Protein AF-A0A974E2J4-F1 (afdb_monomer_lite)

Radius of gyration: 15.09 Å; chains: 1; bounding box: 42×19×36 Å

Foldseek 3Di:
DDPDPDQADAAEDPDEEEEEAEDAEHAEYHYEYPEEYEYEYEYEAYAEYEYEYQYEYEYEYEYEAYAEYEYEEEEEYEYEYEYEAYAEYEYEYEEEYEYEYEYAHYAEYEYEYAYEYAYEYHYNHYNAYEYEYQHYPYYHDDDPHYDYDHPDD

Structure (mmCIF, N/CA/C/O backbone):
data_AF-A0A974E2J4-F1
#
_entry.id   AF-A0A974E2J4-F1
#
loop_
_atom_site.group_PDB
_atom_site.id
_atom_site.type_symbol
_atom_site.label_atom_id
_atom_site.label_alt_id
_atom_site.label_comp_id
_atom_site.label_asym_id
_atom_site.label_entity_id
_atom_site.label_seq_id
_atom_site.pdbx_PDB_ins_code
_atom_site.Cartn_x
_atom_site.Cartn_y
_atom_site.Cartn_z
_atom_site.occupancy
_atom_site.B_iso_or_equiv
_atom_site.auth_seq_id
_atom_site.auth_comp_id
_atom_site.auth_asym_id
_atom_site.auth_atom_id
_atom_site.pdbx_PDB_model_num
ATOM 1 N N . MET A 1 1 ? -19.036 11.448 13.015 1.00 34.56 1 MET A N 1
ATOM 2 C CA . MET A 1 1 ? -17.728 10.767 13.122 1.00 34.56 1 MET A CA 1
ATOM 3 C C . MET A 1 1 ? -17.975 9.398 13.726 1.00 34.56 1 MET A C 1
ATOM 5 O O . MET A 1 1 ? -18.523 9.337 14.815 1.00 34.56 1 MET A O 1
ATOM 9 N N . LEU A 1 2 ? -17.694 8.314 13.004 1.00 28.69 2 LEU A N 1
ATOM 10 C CA . LEU A 1 2 ? -17.962 6.959 13.490 1.00 28.69 2 LEU A CA 1
ATOM 11 C C . LEU A 1 2 ? -16.699 6.446 14.196 1.00 28.69 2 LEU A C 1
ATOM 13 O O . LEU A 1 2 ? -15.768 5.986 13.539 1.00 28.69 2 LEU A O 1
ATOM 17 N N . GLN A 1 3 ? -16.638 6.563 15.525 1.00 33.03 3 GLN A N 1
ATOM 18 C CA . GLN A 1 3 ? -15.589 5.919 16.320 1.00 33.03 3 GLN A CA 1
ATOM 19 C C . GLN A 1 3 ? -15.964 4.444 16.486 1.00 33.03 3 GLN A C 1
ATOM 21 O O . GLN A 1 3 ? -16.572 4.016 17.463 1.00 33.03 3 GLN A O 1
ATOM 26 N N . GLN A 1 4 ? -15.689 3.673 15.440 1.00 33.47 4 GLN A N 1
ATOM 27 C CA . GLN A 1 4 ? -15.964 2.248 15.397 1.00 33.47 4 GLN A CA 1
ATOM 28 C C . GLN A 1 4 ? -14.790 1.486 16.021 1.00 33.47 4 GLN A C 1
ATOM 30 O O . GLN A 1 4 ? -13.795 1.208 15.358 1.00 33.47 4 GLN A O 1
ATOM 35 N N . ARG A 1 5 ? -14.927 1.087 17.295 1.00 38.31 5 ARG A N 1
ATOM 36 C CA . ARG A 1 5 ? -14.193 -0.071 17.834 1.00 38.31 5 ARG A CA 1
ATOM 37 C C . ARG A 1 5 ? -14.634 -1.290 17.035 1.00 38.31 5 ARG A C 1
ATOM 39 O O . ARG A 1 5 ? -15.707 -1.823 17.293 1.00 38.31 5 ARG 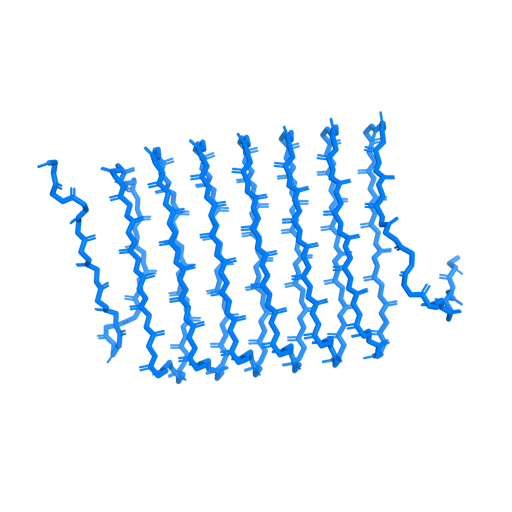A O 1
ATOM 46 N N . HIS A 1 6 ? -13.909 -1.650 15.985 1.00 39.69 6 HIS A N 1
ATOM 47 C CA . HIS A 1 6 ? -14.271 -2.764 15.118 1.00 39.69 6 HIS A CA 1
ATOM 48 C C . HIS A 1 6 ? -13.079 -3.692 14.978 1.00 39.69 6 HIS A C 1
ATOM 50 O O . HIS A 1 6 ? -12.007 -3.286 14.537 1.00 39.69 6 HIS A O 1
ATOM 56 N N . SER A 1 7 ? -13.300 -4.966 15.302 1.00 41.06 7 SER A N 1
ATOM 57 C CA . SER A 1 7 ? -12.564 -6.066 14.689 1.00 41.06 7 SER A CA 1
ATOM 58 C C . SER A 1 7 ? -12.417 -5.742 13.195 1.00 41.06 7 SER A C 1
ATOM 60 O O . SER A 1 7 ? -13.441 -5.511 12.541 1.00 41.06 7 SER A O 1
ATOM 62 N N . PRO A 1 8 ? -11.195 -5.607 12.658 1.00 52.62 8 PRO A N 1
ATOM 63 C CA . PRO A 1 8 ? -11.012 -4.918 11.390 1.00 52.62 8 PRO A CA 1
ATOM 64 C C . PRO A 1 8 ? -11.643 -5.721 10.254 1.00 52.62 8 PRO A C 1
ATOM 66 O O . PRO A 1 8 ? -11.174 -6.798 9.882 1.00 52.62 8 PRO A O 1
ATOM 69 N N . LYS A 1 9 ? -12.739 -5.186 9.713 1.00 57.16 9 LYS A N 1
ATOM 70 C CA . LYS A 1 9 ? -13.344 -5.662 8.470 1.00 57.16 9 LYS A CA 1
ATOM 71 C C . LYS A 1 9 ? -12.499 -5.152 7.296 1.00 57.16 9 LYS A C 1
ATOM 73 O O . LYS A 1 9 ? -12.011 -4.022 7.356 1.00 57.16 9 LYS A O 1
ATOM 78 N N . PRO A 1 10 ? -12.306 -5.953 6.235 1.00 64.00 10 PRO A N 1
ATOM 79 C CA . PRO A 1 10 ? -11.615 -5.491 5.038 1.00 64.00 10 PRO A CA 1
ATOM 80 C C . PRO A 1 10 ? -12.358 -4.292 4.438 1.00 64.00 10 PRO A C 1
ATOM 82 O O . PRO A 1 10 ? -13.566 -4.353 4.203 1.00 64.00 10 PRO A O 1
ATOM 85 N N . VAL A 1 11 ? -11.636 -3.202 4.184 1.00 69.31 11 VAL A N 1
ATOM 86 C CA . VAL A 1 11 ? -12.184 -2.020 3.516 1.00 69.31 11 VAL A CA 1
ATOM 87 C C . VAL A 1 11 ? -12.089 -2.249 2.015 1.00 69.31 11 VAL A C 1
ATOM 89 O O . VAL A 1 11 ? -10.993 -2.255 1.454 1.00 69.31 11 VAL A O 1
ATOM 92 N N . THR A 1 12 ? -13.241 -2.435 1.374 1.00 69.50 12 THR A N 1
ATOM 93 C CA . THR A 1 12 ? -13.354 -2.551 -0.086 1.00 69.50 12 THR A CA 1
ATOM 94 C C . THR A 1 12 ? -14.261 -1.440 -0.602 1.00 69.50 12 THR A C 1
ATOM 96 O O . THR A 1 12 ? -15.349 -1.250 -0.064 1.00 69.50 12 THR A O 1
ATOM 99 N N . SER A 1 13 ? -13.819 -0.697 -1.621 1.00 63.47 13 SER A N 1
ATOM 100 C CA . SER A 1 13 ? -14.642 0.324 -2.288 1.00 63.47 13 SER A CA 1
ATOM 101 C C . SER A 1 13 ? -14.827 -0.004 -3.765 1.00 63.47 13 SER A C 1
ATOM 103 O O . SER A 1 13 ? -13.845 -0.230 -4.476 1.00 63.47 13 SER A O 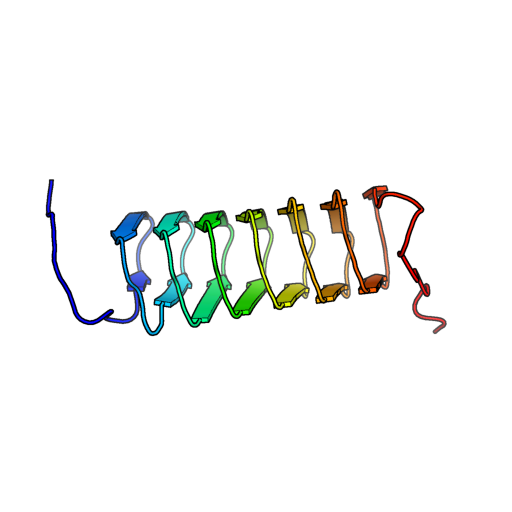1
ATOM 105 N N . GLU A 1 14 ? -16.082 0.036 -4.218 1.00 63.25 14 GLU A N 1
ATOM 106 C CA . GLU A 1 14 ? -16.505 -0.208 -5.609 1.00 63.25 14 GLU A CA 1
ATOM 107 C C . GLU A 1 14 ? -16.960 1.088 -6.322 1.00 63.25 14 GLU A C 1
ATOM 109 O O . GLU A 1 14 ? -17.311 1.073 -7.500 1.00 63.25 14 GLU A O 1
ATOM 114 N N . THR A 1 15 ? -16.908 2.236 -5.638 1.00 55.56 15 THR A N 1
ATOM 115 C CA . THR A 1 15 ? -17.190 3.578 -6.182 1.00 55.56 15 THR A CA 1
ATOM 116 C C . THR A 1 15 ? -16.070 4.562 -5.812 1.00 55.56 15 THR A C 1
ATOM 118 O O . THR A 1 15 ? -15.256 4.252 -4.930 1.00 55.56 15 THR A O 1
ATOM 121 N N . PRO A 1 16 ? -15.965 5.731 -6.480 1.00 64.19 16 PRO A N 1
ATOM 122 C CA . PRO A 1 16 ? -15.006 6.757 -6.093 1.00 64.19 16 PRO A CA 1
ATOM 123 C C . PRO A 1 16 ? -15.314 7.279 -4.691 1.00 64.19 16 PRO A C 1
ATOM 125 O O . PRO A 1 16 ? -16.386 7.831 -4.452 1.00 64.19 16 PRO A O 1
ATOM 128 N N . THR A 1 17 ? -14.387 7.099 -3.754 1.00 72.69 17 THR A N 1
ATOM 129 C CA . THR A 1 17 ? -14.625 7.419 -2.341 1.00 72.69 17 THR A CA 1
ATOM 130 C C . THR A 1 17 ? -13.407 8.032 -1.664 1.00 72.69 17 THR A C 1
ATOM 132 O O . THR A 1 17 ? -12.259 7.922 -2.117 1.00 72.69 17 THR A O 1
ATOM 135 N N . ARG A 1 18 ? -13.684 8.713 -0.547 1.00 77.62 18 ARG A N 1
ATOM 136 C CA . ARG A 1 18 ? -12.686 9.136 0.431 1.00 77.62 18 ARG A CA 1
ATOM 137 C C . ARG A 1 18 ? -12.890 8.328 1.705 1.00 77.62 18 ARG A C 1
ATOM 139 O O . ARG A 1 18 ? -13.955 8.421 2.311 1.00 77.62 18 ARG A O 1
ATOM 146 N N . THR A 1 19 ? -11.859 7.607 2.126 1.00 74.38 19 THR A N 1
ATOM 147 C CA . THR A 1 19 ? -11.929 6.703 3.279 1.00 74.38 19 THR A CA 1
ATOM 148 C C . THR A 1 19 ? -10.878 7.067 4.318 1.00 74.38 19 THR A C 1
ATOM 150 O O . THR A 1 19 ? -9.726 7.342 3.983 1.00 74.38 19 THR A O 1
ATOM 153 N N . HIS A 1 20 ? -11.278 7.054 5.588 1.00 78.50 20 HIS A N 1
ATOM 154 C CA . HIS A 1 20 ? -10.390 7.237 6.735 1.00 78.50 20 HIS A CA 1
ATOM 155 C C . HIS A 1 20 ? -10.559 6.060 7.686 1.00 78.50 20 HIS A C 1
ATOM 157 O O . HIS A 1 20 ? -11.680 5.748 8.085 1.00 78.50 20 HIS A O 1
ATOM 163 N N . VAL A 1 21 ? -9.451 5.416 8.035 1.00 73.62 21 VAL A N 1
ATOM 164 C CA . VAL A 1 21 ? -9.391 4.323 9.008 1.00 73.62 21 VAL A CA 1
ATOM 165 C C . VAL A 1 21 ? -8.448 4.761 10.120 1.00 73.62 21 VAL A C 1
ATOM 167 O O . VAL A 1 21 ? -7.297 5.081 9.840 1.00 73.62 21 VAL A O 1
ATOM 170 N N . SER A 1 22 ? -8.931 4.790 11.362 1.00 77.88 22 SER A N 1
ATOM 171 C CA . SER A 1 22 ? -8.128 5.129 12.540 1.00 77.88 22 SER A CA 1
ATOM 172 C C . SER A 1 22 ? -8.407 4.145 13.669 1.00 77.88 22 SER A C 1
ATOM 174 O O . SER A 1 22 ? -9.573 3.838 13.931 1.00 77.88 22 SER A O 1
ATOM 176 N N . SER A 1 23 ? -7.360 3.623 14.308 1.00 70.81 23 SER A N 1
ATOM 177 C CA . SER A 1 23 ? -7.487 2.721 15.457 1.00 70.81 23 SER A CA 1
ATOM 178 C C . SER A 1 23 ? -6.171 2.586 16.229 1.00 70.81 23 SER A C 1
ATOM 180 O O . SER A 1 23 ? -5.116 2.430 15.620 1.00 70.81 23 SER A O 1
ATOM 182 N N . GLU A 1 24 ? -6.248 2.573 17.560 1.00 70.31 24 GLU A N 1
ATOM 183 C CA . GLU A 1 24 ? -5.104 2.353 18.464 1.00 70.31 24 GLU A CA 1
ATOM 184 C C . GLU A 1 24 ? -4.456 0.977 18.224 1.00 70.31 24 GLU A C 1
ATOM 186 O O . GLU A 1 24 ? -3.265 0.867 17.948 1.00 70.31 24 GLU A O 1
ATOM 191 N N . THR A 1 25 ? -5.253 -0.097 18.215 1.00 66.25 25 THR A N 1
ATOM 192 C CA . THR A 1 25 ? -4.761 -1.474 18.053 1.00 66.25 25 THR A CA 1
ATOM 193 C C . THR A 1 25 ? -5.439 -2.172 16.874 1.00 66.25 25 THR A C 1
ATOM 195 O O . THR A 1 25 ? -6.646 -2.413 16.865 1.00 66.25 25 THR A O 1
ATOM 198 N N . LEU A 1 26 ? -4.649 -2.566 15.868 1.00 66.38 26 LEU A N 1
ATOM 199 C CA . LEU A 1 26 ? -5.134 -3.338 14.719 1.00 66.38 26 LEU A CA 1
ATOM 200 C C . LEU A 1 26 ? -4.365 -4.651 14.590 1.00 66.38 26 LEU A C 1
ATOM 202 O O . LEU A 1 26 ? -3.182 -4.695 14.263 1.00 66.38 26 LEU A O 1
ATOM 206 N N . THR A 1 27 ? -5.047 -5.782 14.758 1.00 70.19 27 THR A N 1
ATOM 207 C CA . THR A 1 27 ? -4.422 -7.086 14.487 1.00 70.19 27 THR A CA 1
ATOM 208 C C . THR A 1 27 ? -4.164 -7.304 12.997 1.00 70.19 27 THR A C 1
ATOM 210 O O . THR A 1 27 ? -3.183 -7.963 12.634 1.00 70.19 27 THR A O 1
ATOM 213 N N . ARG A 1 28 ? -5.027 -6.778 12.118 1.00 74.06 28 ARG A N 1
ATOM 214 C CA . ARG A 1 28 ? -4.870 -6.891 10.663 1.00 74.06 28 ARG A CA 1
ATOM 215 C C . ARG A 1 28 ? -5.731 -5.877 9.916 1.00 74.06 28 ARG A C 1
ATOM 217 O O . ARG A 1 28 ? -6.944 -5.936 10.026 1.00 74.06 28 ARG A O 1
ATOM 224 N N . THR A 1 29 ? -5.134 -5.056 9.066 1.00 77.25 29 THR A N 1
ATOM 225 C CA . THR A 1 29 ? -5.868 -4.134 8.188 1.00 77.25 29 THR A CA 1
ATOM 226 C C . THR A 1 29 ? -5.693 -4.557 6.742 1.00 77.25 29 THR A C 1
ATOM 228 O O . THR A 1 29 ? -4.567 -4.774 6.293 1.00 77.25 29 THR A O 1
ATOM 231 N N . HIS A 1 30 ? -6.805 -4.667 6.018 1.00 79.69 30 HIS A N 1
ATOM 232 C CA . HIS A 1 30 ? -6.821 -4.882 4.574 1.00 79.69 30 HIS A CA 1
ATOM 233 C C . HIS A 1 30 ? -7.589 -3.765 3.903 1.00 79.69 30 HIS A C 1
ATOM 235 O O . HIS A 1 30 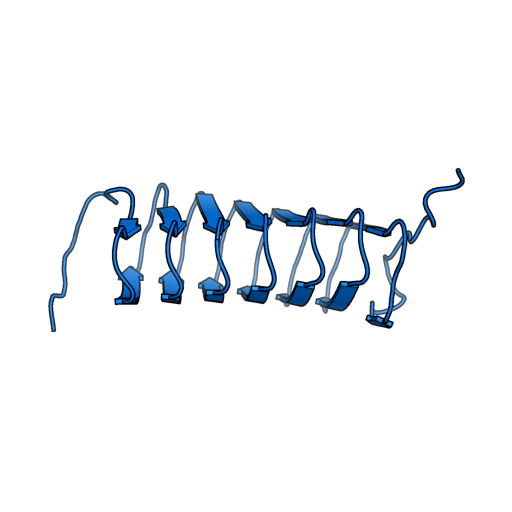? -8.761 -3.548 4.213 1.00 79.69 30 HIS A O 1
ATOM 241 N N . VAL A 1 31 ? -6.927 -3.086 2.977 1.00 76.88 31 VAL A N 1
ATOM 242 C CA . VAL A 1 31 ? -7.534 -2.062 2.134 1.00 76.88 31 VAL A CA 1
ATOM 243 C C . VAL A 1 31 ? -7.394 -2.503 0.688 1.00 76.88 31 VAL A C 1
ATOM 245 O O . VAL A 1 31 ? -6.278 -2.662 0.192 1.00 76.88 31 VAL A O 1
ATOM 248 N N . THR A 1 32 ? -8.520 -2.683 0.005 1.00 80.56 32 THR A N 1
ATOM 249 C CA . THR A 1 32 ? -8.560 -2.997 -1.424 1.00 80.56 32 THR A CA 1
ATOM 250 C C . THR A 1 32 ? -9.382 -1.945 -2.154 1.00 80.56 32 THR A C 1
ATOM 252 O O . THR A 1 32 ? -10.572 -1.773 -1.892 1.00 80.56 32 THR A O 1
ATOM 255 N N . LEU A 1 33 ? -8.751 -1.232 -3.086 1.00 77.06 33 LEU A N 1
ATOM 256 C CA . LEU A 1 33 ? -9.395 -0.157 -3.844 1.00 77.06 33 LEU A CA 1
ATOM 257 C C . LEU A 1 33 ? -9.466 -0.537 -5.323 1.00 77.06 33 LEU A C 1
ATOM 259 O O . LEU A 1 33 ? -8.435 -0.658 -5.991 1.00 77.06 33 LEU A O 1
ATOM 263 N N . LYS A 1 34 ? -10.691 -0.721 -5.833 1.00 76.81 34 LYS A N 1
ATOM 264 C CA . LYS A 1 34 ? -10.961 -1.087 -7.236 1.00 76.81 34 LYS A CA 1
ATOM 265 C C . LYS A 1 34 ? -11.439 0.081 -8.104 1.00 76.81 34 LYS A C 1
ATOM 267 O O . LYS A 1 34 ? -11.682 -0.103 -9.294 1.00 76.81 34 LYS A O 1
ATOM 272 N N . LYS A 1 35 ? -11.576 1.277 -7.526 1.00 76.25 35 LYS A N 1
ATOM 273 C CA . LYS A 1 35 ? -11.915 2.529 -8.219 1.00 76.25 35 LYS A CA 1
ATOM 274 C C . LYS A 1 35 ? -11.077 3.696 -7.684 1.00 76.25 35 LYS A C 1
ATOM 276 O O . LYS A 1 35 ? -10.562 3.602 -6.562 1.00 76.25 35 LYS A O 1
ATOM 281 N N . PRO A 1 36 ? -10.965 4.800 -8.454 1.00 74.81 36 PRO A N 1
ATOM 282 C CA . PRO A 1 36 ? -10.173 5.947 -8.043 1.00 74.81 36 PRO A CA 1
ATOM 283 C C . PRO A 1 36 ? -10.583 6.466 -6.670 1.00 74.81 36 PRO A C 1
ATOM 285 O O . PRO A 1 36 ? -11.758 6.734 -6.431 1.00 74.81 36 PRO A O 1
ATOM 288 N N . SER A 1 37 ? -9.627 6.594 -5.756 1.00 79.25 37 SER A N 1
ATOM 289 C CA . SER A 1 37 ? -9.945 6.862 -4.351 1.00 79.25 37 SER A CA 1
ATOM 290 C C . SER A 1 37 ? -8.829 7.593 -3.609 1.00 79.25 37 SER A C 1
ATOM 292 O O . SER A 1 37 ? -7.680 7.696 -4.063 1.00 79.25 37 SER A O 1
ATOM 294 N N . ARG A 1 38 ? -9.198 8.149 -2.451 1.00 82.25 38 ARG A N 1
ATOM 295 C CA . ARG A 1 38 ? -8.263 8.732 -1.483 1.00 82.25 38 ARG A CA 1
ATOM 296 C C . ARG A 1 38 ? -8.448 8.053 -0.136 1.00 82.25 38 ARG A C 1
ATOM 298 O O . ARG A 1 38 ? -9.527 8.152 0.445 1.00 82.25 38 ARG A O 1
ATOM 305 N N . THR A 1 39 ? -7.390 7.435 0.374 1.00 79.56 39 THR A N 1
ATOM 306 C CA . THR A 1 39 ? -7.453 6.679 1.629 1.00 79.56 39 THR A CA 1
ATOM 307 C C . THR A 1 39 ? -6.379 7.129 2.601 1.00 79.56 39 THR A C 1
ATOM 309 O O . THR A 1 39 ? -5.213 7.258 2.228 1.00 79.56 39 THR A O 1
ATOM 312 N N . HIS A 1 40 ? -6.777 7.321 3.855 1.00 82.00 40 HIS A N 1
ATOM 313 C CA . HIS A 1 40 ? -5.866 7.511 4.976 1.00 82.00 40 HIS A CA 1
ATOM 314 C C . HIS A 1 40 ? -6.070 6.382 5.984 1.00 82.00 40 HIS A C 1
ATOM 316 O O . HIS A 1 40 ? -7.203 6.092 6.376 1.00 82.00 40 HIS A O 1
ATOM 322 N N . VAL A 1 41 ? -4.975 5.743 6.379 1.00 78.75 41 VAL A N 1
ATOM 323 C CA . VAL A 1 41 ? -4.945 4.710 7.413 1.00 78.75 41 VAL A CA 1
ATOM 324 C C . VAL A 1 41 ? -3.974 5.164 8.491 1.00 78.75 41 VAL A C 1
ATOM 326 O O . VAL A 1 41 ? -2.795 5.345 8.201 1.00 78.75 41 VAL A O 1
ATOM 329 N N . THR A 1 42 ? -4.464 5.314 9.716 1.00 81.62 42 THR A N 1
ATOM 330 C CA . THR A 1 42 ? -3.663 5.662 10.891 1.00 81.62 42 THR A CA 1
ATOM 331 C C . THR A 1 42 ? -3.829 4.575 11.945 1.00 81.62 42 THR A C 1
ATOM 333 O O . THR A 1 42 ? -4.956 4.176 12.246 1.00 81.62 42 THR A O 1
ATOM 336 N N . SER A 1 43 ? -2.728 4.063 12.495 1.00 77.88 43 SER A N 1
ATOM 337 C CA . SER A 1 43 ? -2.799 3.107 13.603 1.00 77.88 43 SER A CA 1
ATOM 338 C C . SER A 1 43 ? -1.553 3.107 14.475 1.00 77.88 43 SER A C 1
ATOM 340 O O . SER A 1 43 ? -0.452 3.139 13.947 1.00 77.88 43 SER A O 1
ATOM 342 N N . GLU A 1 44 ? -1.718 3.015 15.790 1.00 74.94 44 GLU A N 1
ATOM 343 C CA . GLU A 1 44 ? -0.604 3.033 16.748 1.00 74.94 44 GLU A CA 1
ATOM 344 C C . GLU A 1 44 ? 0.194 1.720 16.682 1.00 74.94 44 GLU A C 1
ATOM 346 O O . GLU A 1 44 ? 1.384 1.706 16.376 1.00 74.94 44 GLU A O 1
ATOM 351 N N . THR A 1 45 ? -0.481 0.576 16.843 1.00 76.56 45 THR A N 1
ATOM 352 C CA . THR A 1 45 ? 0.172 -0.743 16.990 1.00 76.56 45 THR A CA 1
ATOM 353 C C . THR A 1 45 ? -0.335 -1.813 16.004 1.00 76.56 45 THR A C 1
ATOM 355 O O . THR A 1 45 ? -0.786 -2.897 16.401 1.00 76.56 45 THR A O 1
ATOM 358 N N . PRO A 1 46 ? -0.297 -1.586 14.674 1.00 74.44 46 PRO A N 1
ATOM 359 C CA . PRO A 1 46 ? -0.822 -2.563 13.733 1.00 74.44 46 PRO A CA 1
ATOM 360 C C . PRO A 1 46 ? 0.108 -3.778 13.567 1.00 74.44 46 PRO A C 1
ATOM 362 O O . PRO A 1 46 ? 1.254 -3.686 13.127 1.00 74.44 46 PRO A O 1
ATOM 365 N N . ARG A 1 47 ? -0.394 -4.995 13.797 1.00 77.62 47 ARG A N 1
ATOM 366 C CA . ARG A 1 47 ? 0.411 -6.210 13.561 1.00 77.62 47 ARG A CA 1
ATOM 367 C C . ARG A 1 47 ? 0.636 -6.471 12.068 1.00 77.62 47 ARG A C 1
ATOM 369 O O . ARG A 1 47 ? 1.678 -7.017 11.698 1.00 77.62 47 ARG A O 1
ATOM 376 N N . ARG A 1 48 ? -0.337 -6.159 11.205 1.00 80.00 48 ARG A N 1
ATOM 377 C CA . ARG A 1 48 ? -0.227 -6.310 9.742 1.00 80.00 48 ARG A CA 1
ATOM 378 C C . ARG A 1 48 ? -1.100 -5.298 9.012 1.00 80.00 48 ARG A C 1
ATOM 380 O O . ARG A 1 48 ? -2.308 -5.287 9.232 1.00 80.00 48 ARG A O 1
ATOM 387 N N . THR A 1 49 ? -0.517 -4.587 8.057 1.00 80.88 49 THR A N 1
ATOM 388 C CA . THR A 1 49 ? -1.240 -3.718 7.123 1.00 80.88 49 THR A CA 1
ATOM 389 C C . THR A 1 49 ? -0.990 -4.193 5.698 1.00 80.88 49 THR A C 1
ATOM 391 O O . THR A 1 49 ? 0.159 -4.320 5.275 1.00 80.88 49 THR A O 1
ATOM 394 N N . HIS A 1 50 ? -2.064 -4.477 4.968 1.00 83.06 50 HIS A N 1
ATOM 395 C CA . HIS A 1 50 ? -2.036 -4.820 3.551 1.00 83.06 50 HIS A CA 1
ATOM 396 C C . HIS A 1 50 ? -2.869 -3.806 2.772 1.00 83.06 50 HIS A C 1
ATOM 398 O O . HIS A 1 50 ? -4.047 -3.592 3.071 1.00 83.06 50 HIS A O 1
ATOM 404 N N . VAL A 1 51 ? -2.251 -3.198 1.768 1.00 81.12 51 VAL A N 1
ATOM 405 C CA . VAL A 1 51 ? -2.899 -2.249 0.868 1.00 81.12 51 VAL A CA 1
ATOM 406 C C . VAL A 1 51 ? -2.726 -2.746 -0.559 1.00 81.12 51 VAL A C 1
ATOM 408 O O . VAL A 1 51 ? -1.601 -2.926 -1.019 1.00 81.12 51 VAL A O 1
ATOM 411 N N . THR A 1 52 ? -3.838 -2.942 -1.258 1.00 83.62 52 THR A N 1
ATOM 412 C CA . THR A 1 52 ? -3.861 -3.323 -2.672 1.00 83.62 52 THR A CA 1
ATOM 413 C C . THR A 1 52 ? -4.637 -2.278 -3.460 1.00 83.62 52 THR A C 1
ATOM 415 O O . THR A 1 52 ? -5.832 -2.067 -3.223 1.00 83.62 52 THR A O 1
ATOM 418 N N . LEU A 1 53 ? -3.961 -1.617 -4.399 1.00 80.75 53 LEU A N 1
ATOM 419 C CA . LEU A 1 53 ? -4.534 -0.556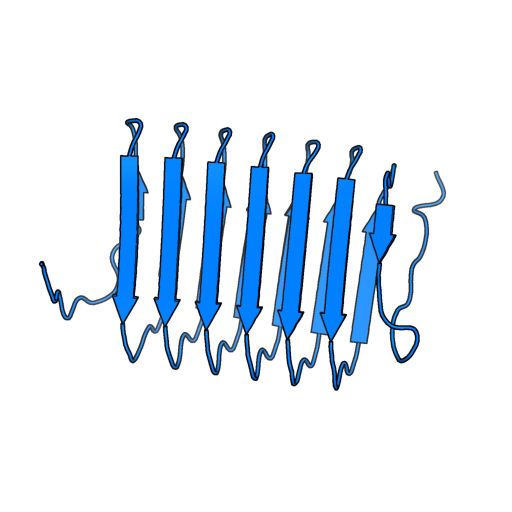 -5.226 1.00 80.75 53 LEU A CA 1
ATOM 420 C C . LEU A 1 53 ? -4.577 -1.010 -6.686 1.00 80.75 53 LEU A C 1
ATOM 422 O O . LEU A 1 53 ? -3.534 -1.139 -7.322 1.00 80.75 53 LEU A O 1
ATOM 426 N N . LYS A 1 54 ? -5.787 -1.215 -7.218 1.00 80.00 54 LYS A N 1
ATOM 427 C CA . LYS A 1 54 ? -6.001 -1.662 -8.606 1.00 80.00 54 LYS A CA 1
ATOM 428 C C . LYS A 1 54 ? -6.271 -0.525 -9.595 1.00 80.00 54 LYS A C 1
ATOM 430 O O . LYS A 1 54 ? -6.365 -0.742 -10.793 1.00 80.00 54 LYS A O 1
ATOM 435 N N . THR A 1 55 ? -6.455 0.698 -9.099 1.00 76.12 55 THR A N 1
ATOM 436 C CA . THR A 1 55 ? -6.835 1.877 -9.903 1.00 76.12 55 THR A CA 1
ATOM 437 C C . THR A 1 55 ? -6.161 3.146 -9.377 1.00 76.12 55 THR A C 1
ATOM 439 O O . THR A 1 55 ? -5.683 3.136 -8.233 1.00 76.12 55 THR A O 1
ATOM 442 N N . PRO A 1 56 ? -6.146 4.250 -10.156 1.00 74.81 56 PRO A N 1
ATOM 443 C CA . PRO A 1 56 ? -5.448 5.464 -9.762 1.00 74.81 56 PRO A CA 1
ATOM 444 C C . PRO A 1 56 ? -5.889 5.991 -8.401 1.00 74.81 56 PRO A C 1
ATOM 446 O O . PRO A 1 56 ? -7.022 6.433 -8.225 1.00 74.81 56 PRO A O 1
ATOM 449 N N . SER A 1 57 ? -4.987 5.946 -7.426 1.00 79.88 57 SER A N 1
ATOM 450 C CA . SER A 1 57 ? -5.324 6.195 -6.023 1.00 79.88 57 SER A CA 1
ATOM 451 C C . SER A 1 57 ? -4.250 7.011 -5.317 1.00 79.88 57 SER A C 1
ATOM 453 O O . SER A 1 57 ? -3.078 7.033 -5.714 1.00 79.88 57 SER A O 1
ATOM 455 N N . ARG A 1 58 ? -4.666 7.700 -4.251 1.00 83.81 58 ARG A N 1
ATOM 456 C CA . ARG A 1 58 ? -3.755 8.323 -3.286 1.00 83.81 58 ARG A CA 1
ATOM 457 C C . ARG A 1 58 ? -3.943 7.667 -1.932 1.00 83.81 58 ARG A C 1
ATOM 459 O O . ARG A 1 58 ? -5.057 7.674 -1.403 1.00 83.81 58 ARG A O 1
ATOM 466 N N . THR A 1 59 ? -2.865 7.142 -1.369 1.00 82.69 59 THR A N 1
ATOM 467 C CA . THR A 1 59 ? -2.918 6.457 -0.080 1.00 82.69 59 THR A CA 1
ATOM 468 C C . THR A 1 59 ? -1.851 6.980 0.861 1.00 82.69 59 THR A C 1
ATOM 470 O O . THR A 1 59 ? -0.684 7.100 0.493 1.00 82.69 59 THR A O 1
ATOM 473 N N . HIS A 1 60 ? -2.274 7.277 2.084 1.00 84.94 60 HIS A N 1
ATOM 474 C CA . HIS A 1 60 ? -1.396 7.596 3.198 1.00 84.94 60 HIS A CA 1
ATOM 475 C C . HIS A 1 60 ? -1.580 6.532 4.274 1.00 84.94 60 HIS A C 1
ATOM 477 O O . HIS A 1 60 ? -2.705 6.292 4.717 1.00 84.94 60 HIS A O 1
ATOM 483 N N . VAL A 1 61 ? -0.485 5.894 4.668 1.00 82.56 61 VAL A N 1
ATOM 484 C CA . VAL A 1 61 ? -0.440 4.938 5.772 1.00 82.56 61 VAL A CA 1
ATOM 485 C C . VAL A 1 61 ? 0.518 5.491 6.812 1.00 82.56 61 VAL A C 1
ATOM 487 O O . VAL A 1 61 ? 1.703 5.640 6.524 1.00 82.56 61 VAL A O 1
ATOM 490 N N . THR A 1 62 ? 0.003 5.780 8.000 1.00 84.56 62 THR A N 1
ATOM 491 C CA . THR A 1 62 ? 0.789 6.225 9.151 1.00 84.56 62 THR A CA 1
ATOM 492 C C . THR A 1 62 ? 0.674 5.182 10.250 1.00 84.56 62 THR A C 1
ATOM 494 O O . THR A 1 62 ? -0.438 4.764 10.597 1.00 84.56 62 THR A O 1
ATOM 497 N N . SER A 1 63 ? 1.801 4.715 10.784 1.00 80.88 63 SER A N 1
ATOM 498 C CA . SER A 1 63 ? 1.778 3.784 11.915 1.00 80.88 63 SER A CA 1
ATOM 499 C C . SER A 1 63 ? 2.975 3.907 12.845 1.00 80.88 63 SER A C 1
ATOM 501 O O . SER A 1 63 ? 4.095 3.925 12.354 1.00 80.88 63 SER A O 1
ATOM 503 N N . GLU A 1 64 ? 2.778 3.902 14.161 1.00 79.25 64 GLU A N 1
ATOM 504 C CA . GLU A 1 64 ? 3.899 4.032 15.110 1.00 79.25 64 GLU A CA 1
ATOM 505 C C . GLU A 1 64 ? 4.723 2.739 15.174 1.00 79.25 64 GLU A C 1
ATOM 507 O O . GLU A 1 64 ? 5.905 2.731 14.840 1.00 79.25 64 GLU A O 1
ATOM 512 N N . THR A 1 65 ? 4.096 1.596 15.469 1.00 79.38 65 THR A N 1
ATOM 513 C CA . THR A 1 65 ? 4.804 0.319 15.710 1.00 79.38 65 THR A CA 1
ATOM 514 C C . THR A 1 65 ? 4.322 -0.847 14.822 1.00 79.38 65 THR A C 1
ATOM 516 O O . THR A 1 65 ? 3.972 -1.931 15.308 1.00 79.38 65 THR A O 1
ATOM 519 N N . PRO A 1 66 ? 4.272 -0.701 13.481 1.00 76.44 66 PRO A N 1
ATOM 520 C CA . PRO A 1 66 ? 3.804 -1.769 12.620 1.00 76.44 66 PRO A CA 1
ATOM 521 C C . PRO A 1 66 ? 4.789 -2.936 12.579 1.00 76.44 66 PRO A C 1
ATOM 523 O O . PRO A 1 66 ? 5.952 -2.805 12.198 1.00 76.44 66 PRO A O 1
ATOM 526 N N . ARG A 1 67 ? 4.306 -4.158 12.808 1.00 80.44 67 ARG A N 1
ATOM 527 C CA . ARG A 1 67 ? 5.175 -5.328 12.592 1.00 80.44 67 ARG A CA 1
ATOM 528 C C . ARG A 1 67 ? 5.420 -5.580 11.102 1.00 80.44 67 ARG A C 1
ATOM 530 O O . ARG A 1 67 ? 6.501 -6.033 10.725 1.00 80.44 67 ARG A O 1
ATOM 537 N N . ARG A 1 68 ? 4.410 -5.373 10.247 1.00 82.31 68 ARG A N 1
ATOM 538 C CA . ARG A 1 68 ? 4.520 -5.585 8.792 1.00 82.31 68 ARG A CA 1
ATOM 539 C C . ARG A 1 68 ? 3.587 -4.681 7.992 1.00 82.31 68 ARG A C 1
ATOM 541 O O . ARG A 1 68 ? 2.377 -4.716 8.219 1.00 82.31 68 ARG A O 1
ATOM 548 N N . THR A 1 69 ? 4.138 -4.036 6.970 1.00 82.88 69 THR A N 1
ATOM 549 C CA . THR A 1 69 ? 3.385 -3.268 5.973 1.00 82.88 69 THR A CA 1
ATOM 550 C C . THR A 1 69 ? 3.674 -3.805 4.576 1.00 82.88 69 THR A C 1
ATOM 552 O O . THR A 1 69 ? 4.832 -3.911 4.171 1.00 82.88 69 THR A O 1
ATOM 555 N N . TYR A 1 70 ? 2.618 -4.155 3.847 1.00 85.00 70 TYR A N 1
ATOM 556 C CA . TYR A 1 70 ? 2.679 -4.616 2.464 1.00 85.00 70 TYR A CA 1
ATOM 557 C C . TYR A 1 70 ? 1.811 -3.718 1.593 1.00 85.00 70 TYR A C 1
ATOM 559 O O . TYR A 1 70 ? 0.625 -3.530 1.877 1.00 85.00 70 TYR A O 1
ATOM 567 N N . VAL A 1 71 ? 2.400 -3.195 0.527 1.00 83.06 71 VAL A N 1
ATOM 568 C CA . VAL A 1 71 ? 1.721 -2.353 -0.451 1.00 83.06 71 VAL A CA 1
ATOM 569 C C . VAL A 1 71 ? 1.919 -2.954 -1.837 1.00 83.06 71 VAL A C 1
ATOM 571 O O . VAL A 1 71 ? 3.053 -3.143 -2.273 1.00 83.06 71 VAL A O 1
ATOM 574 N N . THR A 1 72 ? 0.815 -3.220 -2.526 1.00 85.31 72 THR A N 1
ATOM 575 C CA . THR A 1 72 ? 0.793 -3.698 -3.912 1.00 85.31 72 THR A CA 1
ATOM 576 C C . THR A 1 72 ? 0.038 -2.697 -4.778 1.00 85.31 72 THR A C 1
ATOM 578 O O . THR A 1 72 ? -1.100 -2.329 -4.459 1.00 85.31 72 THR A O 1
ATOM 581 N N . LEU A 1 73 ? 0.680 -2.244 -5.854 1.00 81.38 73 LEU A N 1
ATOM 582 C CA . LEU A 1 73 ? 0.209 -1.176 -6.734 1.00 81.38 73 LEU A CA 1
ATOM 583 C C . LEU A 1 73 ? 0.132 -1.685 -8.183 1.00 81.38 73 LEU A C 1
ATOM 585 O O . LEU A 1 73 ? 1.160 -1.960 -8.792 1.00 81.38 73 LEU A O 1
ATOM 589 N N . GLU A 1 74 ? -1.073 -1.781 -8.749 1.00 79.00 74 GLU A N 1
ATOM 590 C CA . GLU A 1 74 ? -1.266 -2.251 -10.137 1.00 79.00 74 GLU A CA 1
ATOM 591 C C . GLU A 1 74 ? -1.369 -1.085 -11.144 1.00 79.00 74 GLU A C 1
ATOM 593 O O . GLU A 1 74 ? -1.152 -1.273 -12.331 1.00 79.00 74 GLU A O 1
ATOM 598 N N . THR A 1 75 ? -1.670 0.152 -10.719 1.00 73.56 75 THR A N 1
ATOM 599 C CA . THR A 1 75 ? -1.843 1.320 -11.630 1.00 73.56 75 THR A CA 1
ATOM 600 C C . THR A 1 75 ? -1.214 2.613 -11.075 1.00 73.56 75 THR A C 1
ATOM 602 O O . THR A 1 75 ? -0.717 2.636 -9.945 1.00 73.56 75 THR A O 1
ATOM 605 N N . LEU A 1 76 ? -1.269 3.710 -11.857 1.00 64.88 76 LEU A N 1
ATOM 606 C CA . LEU A 1 76 ? -0.759 5.051 -11.514 1.00 64.88 76 LEU A CA 1
ATOM 607 C C . LEU A 1 76 ? -1.168 5.504 -10.106 1.00 64.88 76 LEU A C 1
ATOM 609 O O . LEU A 1 76 ? -2.271 6.007 -9.889 1.00 64.88 76 LEU A O 1
ATOM 613 N N . THR A 1 77 ? -0.261 5.399 -9.143 1.00 73.31 77 THR A N 1
ATOM 614 C CA . THR A 1 77 ? -0.581 5.647 -7.732 1.00 73.31 77 THR A CA 1
ATOM 615 C C . THR A 1 77 ? 0.438 6.546 -7.051 1.00 73.31 77 THR A C 1
ATOM 617 O O . THR A 1 77 ? 1.599 6.671 -7.459 1.00 73.31 77 THR A O 1
ATOM 620 N N . ARG A 1 78 ? -0.038 7.229 -6.005 1.00 83.75 78 ARG A N 1
ATOM 621 C CA . ARG A 1 78 ? 0.811 7.935 -5.045 1.00 83.75 78 ARG A CA 1
ATOM 622 C C . ARG A 1 78 ? 0.615 7.317 -3.677 1.00 83.75 78 ARG A C 1
ATOM 624 O O . ARG A 1 78 ? -0.499 7.361 -3.147 1.00 83.75 78 ARG A O 1
ATOM 631 N N . THR A 1 79 ? 1.700 6.817 -3.109 1.00 82.81 79 THR A N 1
ATOM 632 C CA . THR A 1 79 ? 1.675 6.170 -1.803 1.00 82.81 79 THR A CA 1
ATOM 633 C C . THR A 1 79 ? 2.687 6.825 -0.883 1.00 82.81 79 THR A C 1
ATOM 635 O O . THR A 1 79 ? 3.858 6.972 -1.231 1.00 82.81 79 THR A O 1
ATOM 638 N N . HIS A 1 80 ? 2.219 7.196 0.302 1.00 85.50 80 HIS A N 1
ATOM 639 C CA . HIS A 1 80 ? 3.053 7.636 1.408 1.00 85.50 80 HIS A CA 1
ATOM 640 C C . HIS A 1 80 ? 2.906 6.634 2.547 1.00 85.50 80 HIS A C 1
ATOM 642 O O . HIS A 1 80 ? 1.792 6.386 3.012 1.00 85.50 80 HIS A O 1
ATOM 648 N N . VAL A 1 81 ? 4.024 6.059 2.972 1.00 83.31 81 VAL A N 1
ATOM 649 C CA . VAL A 1 81 ? 4.105 5.180 4.136 1.00 83.31 81 VAL A CA 1
ATOM 650 C C . VAL A 1 81 ? 5.033 5.842 5.141 1.00 83.31 81 VAL A C 1
ATOM 652 O O . VAL A 1 81 ? 6.220 5.998 4.865 1.00 83.31 81 VAL A O 1
ATOM 655 N N . THR A 1 82 ? 4.489 6.223 6.290 1.00 85.06 82 THR A N 1
ATOM 656 C CA . THR A 1 82 ? 5.248 6.796 7.401 1.00 85.06 82 THR A CA 1
ATOM 657 C C . THR A 1 82 ? 5.152 5.864 8.590 1.00 85.06 82 THR A C 1
ATOM 659 O O . THR A 1 82 ? 4.050 5.437 8.951 1.00 85.06 82 THR A O 1
ATOM 662 N N . SER A 1 83 ? 6.291 5.537 9.194 1.00 81.00 83 SER A N 1
ATOM 663 C CA . SER A 1 83 ? 6.281 4.699 10.380 1.00 81.00 83 SER A CA 1
ATOM 664 C C . SER A 1 83 ? 7.478 4.870 11.304 1.00 81.00 83 SER A C 1
ATOM 666 O O . SER A 1 83 ? 8.592 4.941 10.816 1.00 81.00 83 SER A O 1
ATOM 668 N N . GLU A 1 84 ? 7.274 4.884 12.620 1.00 79.31 84 GLU A N 1
ATOM 669 C CA . GLU A 1 84 ? 8.369 5.100 13.581 1.00 79.31 84 GLU A CA 1
ATOM 670 C C . GLU A 1 84 ? 9.225 3.840 13.768 1.00 79.31 84 GLU A C 1
ATOM 672 O O . GLU A 1 84 ? 10.442 3.882 13.606 1.00 79.31 84 GLU A O 1
ATOM 677 N N . THR A 1 85 ? 8.608 2.681 14.027 1.00 77.31 85 THR A N 1
ATOM 678 C CA . THR A 1 85 ? 9.333 1.431 14.340 1.00 77.31 85 THR A CA 1
ATOM 679 C C . THR A 1 85 ? 8.907 0.193 13.527 1.00 77.31 85 THR A C 1
ATOM 681 O O . THR A 1 85 ? 8.639 -0.886 14.073 1.00 77.31 85 THR A O 1
ATOM 684 N N . PRO A 1 86 ? 8.841 0.273 12.185 1.00 73.38 86 PRO A N 1
ATOM 685 C CA . PRO A 1 86 ? 8.476 -0.868 11.356 1.00 73.38 86 PRO A CA 1
ATOM 686 C C . PRO A 1 86 ? 9.501 -2.010 11.391 1.00 73.38 86 PRO A C 1
ATOM 688 O O . PRO A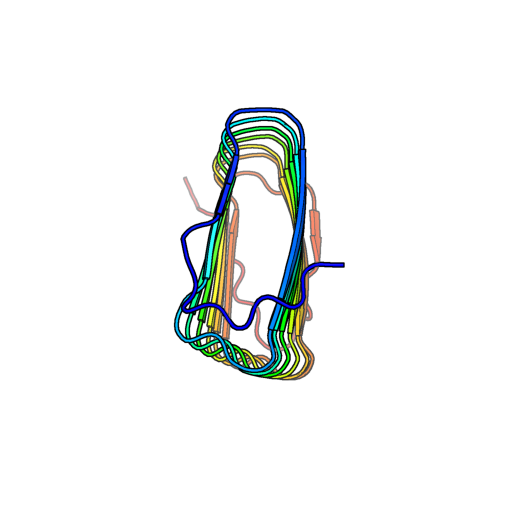 1 86 ? 10.669 -1.851 11.033 1.00 73.38 86 PRO A O 1
ATOM 691 N N . SER A 1 87 ? 9.048 -3.244 11.650 1.00 77.38 87 SER A N 1
ATOM 692 C CA . SER A 1 87 ? 9.941 -4.406 11.464 1.00 77.38 87 SER A CA 1
ATOM 693 C C . SER A 1 87 ? 10.153 -4.752 9.982 1.00 77.38 87 SER A C 1
ATOM 695 O O . SER A 1 87 ? 11.211 -5.255 9.598 1.00 77.38 87 SER A O 1
ATOM 697 N N . ARG A 1 88 ? 9.138 -4.553 9.127 1.00 82.25 88 ARG A N 1
ATOM 698 C CA . ARG A 1 88 ? 9.232 -4.854 7.688 1.00 82.25 88 ARG A CA 1
ATOM 699 C C . ARG A 1 88 ? 8.262 -4.031 6.851 1.00 82.25 88 ARG A C 1
ATOM 701 O O . ARG A 1 88 ? 7.053 -4.099 7.079 1.00 82.25 88 ARG A O 1
ATOM 708 N N . THR A 1 89 ? 8.787 -3.425 5.791 1.00 82.00 89 THR A N 1
ATOM 709 C CA . THR A 1 89 ? 8.003 -2.750 4.751 1.00 82.00 89 THR A CA 1
ATOM 710 C C . THR A 1 89 ? 8.296 -3.372 3.391 1.00 82.00 89 THR A C 1
ATOM 712 O O . THR A 1 89 ? 9.454 -3.592 3.027 1.00 82.00 89 THR A O 1
ATOM 715 N N . GLN A 1 90 ? 7.247 -3.693 2.639 1.00 84.19 90 GLN A N 1
ATOM 716 C CA . GLN A 1 90 ? 7.353 -4.146 1.255 1.00 84.19 90 GLN A CA 1
ATOM 717 C C . GLN A 1 90 ? 6.443 -3.329 0.354 1.00 84.19 90 GLN A C 1
ATOM 719 O O . GLN A 1 90 ? 5.258 -3.173 0.652 1.00 84.19 90 GLN A O 1
ATOM 724 N N . VAL A 1 91 ? 7.006 -2.850 -0.750 1.00 82.38 91 VAL A N 1
ATOM 725 C CA . VAL A 1 91 ? 6.275 -2.150 -1.800 1.00 82.38 91 VAL A CA 1
ATOM 726 C C . VAL A 1 91 ? 6.572 -2.826 -3.131 1.00 82.38 91 VAL A C 1
ATOM 728 O O . VAL A 1 91 ? 7.734 -2.950 -3.517 1.00 82.38 91 VAL A O 1
ATOM 731 N N . THR A 1 92 ? 5.519 -3.245 -3.822 1.00 84.62 92 THR A N 1
ATOM 732 C CA . THR A 1 92 ? 5.589 -3.833 -5.162 1.00 84.62 92 THR A CA 1
ATOM 733 C C . THR A 1 92 ? 4.684 -3.046 -6.097 1.00 84.62 92 THR A C 1
ATOM 735 O O . THR A 1 92 ? 3.551 -2.718 -5.726 1.00 84.62 92 THR A O 1
ATOM 738 N N . SER A 1 93 ? 5.187 -2.730 -7.287 1.00 80.50 93 SER A N 1
ATOM 739 C CA . SER A 1 93 ? 4.480 -1.937 -8.289 1.00 80.50 93 SER A CA 1
ATOM 740 C C . SER A 1 93 ? 4.688 -2.498 -9.693 1.00 80.50 93 SER A C 1
ATOM 742 O O . SER A 1 93 ? 5.819 -2.770 -10.073 1.00 80.50 93 SER A O 1
ATOM 744 N N . GLU A 1 94 ? 3.618 -2.611 -10.476 1.00 77.62 94 GLU A N 1
ATOM 745 C CA . GLU A 1 94 ? 3.687 -3.062 -11.882 1.00 77.62 94 GLU A CA 1
ATOM 746 C C . GLU A 1 94 ? 3.673 -1.880 -12.871 1.00 77.62 94 GLU A C 1
ATOM 748 O O . GLU A 1 94 ? 4.127 -1.980 -14.003 1.00 77.62 94 GLU A O 1
ATOM 753 N N . THR A 1 95 ? 3.202 -0.702 -12.452 1.00 71.62 95 THR A N 1
ATOM 754 C CA . THR A 1 95 ? 3.027 0.484 -13.319 1.00 71.62 95 THR A CA 1
ATOM 755 C C . THR A 1 95 ? 3.691 1.737 -12.728 1.00 71.62 95 THR A C 1
ATOM 757 O O . THR A 1 95 ? 4.189 1.684 -11.598 1.00 71.62 95 THR A O 1
ATOM 760 N N . PRO A 1 96 ? 3.738 2.878 -13.456 1.00 63.81 96 PRO A N 1
ATOM 761 C CA . PRO A 1 96 ? 4.443 4.054 -12.970 1.00 63.81 96 PRO A CA 1
ATOM 762 C C . PRO A 1 96 ? 3.875 4.576 -11.652 1.00 63.81 96 PRO A C 1
ATOM 764 O O . PRO A 1 96 ? 2.704 4.955 -11.560 1.00 63.81 96 PRO A O 1
ATOM 767 N N . THR A 1 97 ? 4.716 4.657 -10.625 1.00 72.12 97 THR A N 1
ATOM 768 C CA . THR A 1 97 ? 4.282 5.072 -9.286 1.00 72.12 97 THR A CA 1
ATOM 769 C C . THR A 1 97 ? 5.177 6.131 -8.665 1.00 72.12 97 THR A C 1
ATOM 771 O O . THR A 1 97 ? 6.327 6.356 -9.058 1.00 72.12 97 THR A O 1
ATOM 774 N N . ARG A 1 98 ? 4.601 6.852 -7.696 1.00 83.25 98 ARG A N 1
ATOM 775 C CA . ARG A 1 98 ? 5.358 7.692 -6.765 1.00 83.25 98 ARG A CA 1
ATOM 776 C C . ARG A 1 98 ? 5.206 7.133 -5.365 1.00 83.25 98 ARG A C 1
ATOM 778 O O . ARG A 1 98 ? 4.106 7.168 -4.807 1.00 83.25 98 ARG A O 1
ATOM 785 N N . THR A 1 99 ? 6.314 6.674 -4.807 1.00 81.44 99 THR A N 1
ATOM 786 C CA . THR A 1 99 ? 6.345 6.051 -3.487 1.00 81.44 99 THR A CA 1
ATOM 787 C C . THR A 1 99 ? 7.268 6.839 -2.576 1.00 81.44 99 THR A C 1
ATOM 789 O O . THR A 1 99 ? 8.433 7.066 -2.901 1.00 81.44 99 THR A O 1
ATOM 792 N N . HIS A 1 100 ? 6.742 7.233 -1.422 1.00 83.94 100 HIS A N 1
ATOM 793 C CA . HIS A 1 100 ? 7.511 7.807 -0.328 1.00 83.94 100 HIS A CA 1
ATOM 794 C C . HIS A 1 100 ? 7.418 6.871 0.874 1.00 83.94 100 HIS A C 1
ATOM 796 O O . HIS A 1 100 ? 6.316 6.588 1.347 1.00 83.94 100 HIS A O 1
ATOM 802 N N . VAL A 1 101 ? 8.564 6.394 1.349 1.00 81.69 101 VAL A N 1
ATOM 803 C CA . VAL A 1 101 ? 8.673 5.591 2.569 1.00 81.69 101 VAL A CA 1
ATOM 804 C C . VAL A 1 101 ? 9.556 6.346 3.548 1.00 81.69 101 VAL A C 1
ATOM 806 O O . VAL A 1 101 ? 10.733 6.563 3.266 1.00 81.69 101 VAL A O 1
ATOM 809 N N . THR A 1 102 ? 8.992 6.723 4.688 1.00 83.25 102 THR A N 1
ATOM 810 C CA . THR A 1 102 ? 9.719 7.380 5.776 1.00 83.25 102 THR A CA 1
ATOM 811 C C . THR A 1 102 ? 9.654 6.504 7.010 1.00 83.25 102 THR A C 1
ATOM 813 O O . THR A 1 102 ? 8.560 6.093 7.416 1.00 83.25 102 THR A O 1
ATOM 816 N N . SER A 1 103 ? 10.803 6.205 7.613 1.00 78.94 103 SER A N 1
ATOM 817 C CA . SER A 1 103 ? 10.825 5.542 8.915 1.00 78.94 103 SER A CA 1
ATOM 818 C C . SER A 1 103 ? 12.011 5.917 9.792 1.00 78.94 103 SER A C 1
ATOM 820 O O . SER A 1 103 ? 13.110 6.103 9.283 1.00 78.94 103 SER A O 1
ATOM 822 N N . GLU A 1 104 ? 11.798 5.988 11.104 1.00 75.38 104 GLU A N 1
ATOM 823 C CA . GLU A 1 104 ? 12.866 6.302 12.066 1.00 75.38 104 GLU A CA 1
ATOM 824 C C . GLU A 1 104 ? 13.732 5.062 12.316 1.00 75.38 104 GLU A C 1
ATOM 826 O O . GLU A 1 104 ? 14.939 5.057 12.070 1.00 75.38 104 GLU A O 1
ATOM 831 N N . THR A 1 105 ? 13.106 3.944 12.684 1.00 69.12 105 THR A N 1
ATOM 832 C CA . THR A 1 105 ? 13.793 2.668 12.909 1.00 69.12 105 THR A CA 1
ATOM 833 C C . THR A 1 105 ? 13.205 1.579 12.034 1.00 69.12 105 THR A C 1
ATOM 835 O O . THR A 1 105 ? 12.007 1.322 12.048 1.00 69.12 105 THR A O 1
ATOM 838 N N . LEU A 1 106 ? 14.029 0.932 11.208 1.00 66.12 106 LEU A N 1
ATOM 839 C CA . LEU A 1 106 ? 13.493 -0.026 10.249 1.00 66.12 106 LEU A CA 1
ATOM 840 C C . LEU A 1 106 ? 14.415 -1.220 10.050 1.00 66.12 106 LEU A C 1
ATOM 842 O O . LEU A 1 106 ? 15.546 -1.097 9.583 1.00 66.12 106 LEU A O 1
ATOM 846 N N . SER A 1 107 ? 13.903 -2.424 10.317 1.00 69.38 107 SER A N 1
ATOM 847 C CA . SER A 1 107 ? 14.732 -3.621 10.145 1.00 69.38 107 SER A CA 1
ATOM 848 C C . SER A 1 107 ? 14.897 -4.011 8.672 1.00 69.38 107 SER A C 1
ATOM 850 O O . SER A 1 107 ? 15.999 -4.370 8.258 1.00 69.38 107 SER A O 1
ATOM 852 N N . ARG A 1 108 ? 13.821 -4.001 7.861 1.00 75.75 108 ARG A N 1
ATOM 853 C CA . ARG A 1 108 ? 13.882 -4.411 6.437 1.00 75.75 108 ARG A CA 1
ATOM 854 C C . ARG A 1 108 ? 12.911 -3.678 5.514 1.00 75.75 108 ARG A C 1
ATOM 856 O O . ARG A 1 108 ? 11.697 -3.791 5.702 1.00 75.75 108 ARG A O 1
ATOM 863 N N . THR A 1 109 ? 13.432 -3.034 4.469 1.00 77.44 109 THR A N 1
ATOM 864 C CA . THR A 1 109 ? 12.633 -2.454 3.372 1.00 77.44 109 THR A CA 1
ATOM 865 C C . THR A 1 109 ? 12.946 -3.155 2.061 1.00 77.44 109 THR A C 1
ATOM 867 O O . THR A 1 109 ? 14.111 -3.319 1.701 1.00 77.44 109 THR A O 1
ATOM 870 N N . HIS A 1 110 ? 11.895 -3.536 1.336 1.00 81.25 110 HIS A N 1
ATOM 871 C CA . HIS A 1 110 ? 11.992 -4.027 -0.035 1.00 81.25 110 HIS A CA 1
ATOM 872 C C . HIS A 1 110 ? 11.087 -3.204 -0.944 1.00 81.25 110 HIS A C 1
ATOM 874 O O . HIS A 1 110 ? 9.883 -3.120 -0.693 1.00 81.25 110 HIS A O 1
ATOM 880 N N . VAL A 1 111 ? 11.663 -2.633 -1.997 1.00 78.31 111 VAL A N 1
ATOM 881 C CA . VAL A 1 111 ? 10.919 -1.952 -3.057 1.00 78.31 111 VAL A CA 1
ATOM 882 C C . VAL A 1 111 ? 11.236 -2.627 -4.385 1.00 78.31 111 VAL A C 1
ATOM 884 O O . VAL A 1 111 ? 12.408 -2.739 -4.747 1.00 78.31 111 VAL A O 1
ATOM 887 N N . THR A 1 112 ? 10.197 -3.065 -5.090 1.00 81.88 112 THR A N 1
ATOM 888 C CA . THR A 1 112 ? 10.303 -3.683 -6.416 1.00 81.88 112 THR A CA 1
ATOM 889 C C . THR A 1 112 ? 9.364 -2.986 -7.394 1.00 81.88 112 THR A C 1
ATOM 891 O O . THR A 1 112 ? 8.210 -2.730 -7.041 1.00 81.88 112 THR A O 1
ATOM 894 N N . SER A 1 113 ? 9.847 -2.675 -8.599 1.00 78.69 113 SER A N 1
ATOM 895 C CA . SER A 1 113 ? 9.009 -2.121 -9.668 1.00 78.69 113 SER A CA 1
ATOM 896 C C . SER A 1 113 ? 9.498 -2.483 -11.071 1.00 78.69 113 SER A C 1
ATOM 898 O O . SER A 1 113 ? 10.697 -2.393 -11.337 1.00 78.69 113 SER A O 1
ATOM 900 N N . GLU A 1 114 ? 8.557 -2.819 -11.954 1.00 76.38 114 GLU A N 1
ATOM 901 C CA . GLU A 1 114 ? 8.789 -3.212 -13.361 1.00 76.38 114 GLU A CA 1
ATOM 902 C C . GLU A 1 114 ? 8.792 -2.010 -14.332 1.00 76.38 114 GLU A C 1
ATOM 904 O O . GLU A 1 114 ? 9.200 -2.104 -15.482 1.00 76.38 114 GLU A O 1
ATOM 909 N N . THR A 1 115 ? 8.348 -0.826 -13.896 1.00 72.12 115 THR A N 1
ATOM 910 C CA . THR A 1 115 ? 8.122 0.329 -14.791 1.00 72.12 115 THR A CA 1
ATOM 911 C C . THR A 1 115 ? 8.615 1.660 -14.196 1.00 72.12 115 THR A C 1
ATOM 913 O O . THR A 1 115 ? 8.956 1.722 -13.008 1.00 72.12 115 THR A O 1
ATOM 916 N N . PRO A 1 116 ? 8.658 2.757 -14.993 1.00 64.25 116 PRO A N 1
ATOM 917 C CA . PRO A 1 116 ? 9.104 4.089 -14.573 1.00 64.25 116 PRO A CA 1
ATOM 918 C C . PRO A 1 116 ? 8.592 4.551 -13.209 1.00 64.25 116 PRO A C 1
ATOM 920 O O . PRO A 1 116 ? 7.453 4.989 -13.072 1.00 64.25 116 PRO A O 1
ATOM 923 N N . THR A 1 117 ? 9.452 4.521 -12.191 1.00 71.44 117 THR A N 1
ATOM 924 C CA . THR A 1 117 ? 9.049 4.817 -10.804 1.00 71.44 117 THR A CA 1
ATOM 925 C C . THR A 1 117 ? 9.874 5.948 -10.198 1.00 71.44 117 THR A C 1
ATOM 927 O O . THR A 1 117 ? 11.077 6.066 -10.452 1.00 71.44 117 THR A O 1
ATOM 930 N N . ARG A 1 118 ? 9.228 6.791 -9.378 1.00 79.94 118 ARG A N 1
ATOM 931 C CA . ARG A 1 118 ? 9.912 7.716 -8.460 1.00 79.94 118 ARG A CA 1
ATOM 932 C C . ARG A 1 118 ? 9.777 7.202 -7.034 1.00 79.94 118 ARG A C 1
ATOM 934 O O . ARG A 1 118 ? 8.673 7.196 -6.486 1.00 79.94 118 ARG A O 1
ATOM 941 N N . THR A 1 119 ? 10.897 6.824 -6.437 1.00 77.56 119 THR A N 1
ATOM 942 C CA . THR A 1 119 ? 10.941 6.283 -5.079 1.00 77.56 119 THR A CA 1
ATOM 943 C C . THR A 1 119 ? 11.812 7.165 -4.201 1.00 77.56 119 THR A C 1
ATOM 945 O O . THR A 1 119 ? 12.987 7.381 -4.490 1.00 77.56 119 THR A O 1
ATOM 948 N N . HIS A 1 120 ? 11.246 7.636 -3.097 1.00 81.75 120 HIS A N 1
ATOM 949 C CA . HIS A 1 120 ? 11.992 8.288 -2.030 1.00 81.75 120 HIS A CA 1
ATOM 950 C C . HIS A 1 120 ? 11.888 7.437 -0.772 1.00 81.75 120 HIS A C 1
ATOM 952 O O . HIS A 1 120 ? 10.791 7.183 -0.275 1.00 81.75 120 HIS A O 1
ATOM 958 N N . VAL A 1 121 ? 13.033 6.994 -0.274 1.00 78.31 121 VAL A N 1
ATOM 959 C CA . VAL A 1 121 ? 13.159 6.250 0.972 1.00 78.31 121 VAL A CA 1
ATOM 960 C C . VAL A 1 121 ? 14.003 7.093 1.915 1.00 78.31 121 VAL A C 1
ATOM 962 O O . VAL A 1 121 ? 15.128 7.443 1.571 1.00 78.31 121 VAL A O 1
ATOM 965 N N . THR A 1 122 ? 13.467 7.413 3.087 1.00 80.94 122 THR A N 1
ATOM 966 C CA . THR A 1 122 ? 14.183 8.102 4.166 1.00 80.94 122 THR A CA 1
ATOM 967 C C . THR A 1 122 ? 14.124 7.215 5.396 1.00 80.94 122 THR A C 1
ATOM 969 O O . THR A 1 122 ? 13.036 6.941 5.898 1.00 80.94 122 THR A O 1
ATOM 972 N N . LEU A 1 123 ? 15.281 6.726 5.840 1.00 75.81 123 LEU A N 1
ATOM 973 C CA . LEU A 1 123 ? 15.411 5.817 6.975 1.00 75.81 123 LEU A CA 1
ATOM 974 C C . LEU A 1 123 ? 16.530 6.323 7.878 1.00 75.81 123 LEU A C 1
ATOM 976 O O . LEU A 1 123 ? 17.651 6.463 7.388 1.00 75.81 123 LEU A O 1
ATOM 980 N N . GLU A 1 124 ? 16.242 6.589 9.153 1.00 72.12 124 GLU A N 1
ATOM 981 C CA . GLU A 1 124 ? 17.274 7.072 10.085 1.00 72.12 124 GLU A CA 1
ATOM 982 C C . GLU A 1 124 ? 18.164 5.927 10.576 1.00 72.12 124 GLU A C 1
ATOM 984 O O . GLU A 1 124 ? 19.387 6.031 10.537 1.00 72.12 124 GLU A O 1
ATOM 989 N N . THR A 1 125 ? 17.565 4.790 10.948 1.00 71.19 125 THR A N 1
ATOM 990 C CA . THR A 1 125 ? 18.296 3.585 11.381 1.00 71.19 125 THR A CA 1
ATOM 991 C C . THR A 1 125 ? 17.838 2.324 10.629 1.00 71.19 125 THR A C 1
ATOM 993 O O . THR A 1 125 ? 17.146 1.453 11.168 1.00 71.19 125 THR A O 1
ATOM 996 N N . PRO A 1 126 ? 18.189 2.194 9.335 1.00 67.06 126 PRO A N 1
ATOM 997 C CA . PRO A 1 126 ? 17.899 0.988 8.574 1.00 67.06 126 PRO A CA 1
ATOM 998 C C . PRO A 1 126 ? 18.883 -0.138 8.904 1.00 67.06 126 PRO A C 1
ATOM 1000 O O . PRO A 1 126 ? 20.089 0.072 8.912 1.00 67.06 126 PRO A O 1
ATOM 1003 N N . THR A 1 127 ? 18.402 -1.371 9.076 1.00 66.31 127 THR A N 1
ATOM 1004 C CA . THR A 1 127 ? 19.301 -2.544 9.094 1.00 66.31 127 THR A CA 1
ATOM 1005 C C . THR A 1 127 ? 19.570 -3.073 7.683 1.00 66.31 127 THR A C 1
ATOM 1007 O O . THR A 1 127 ? 20.688 -3.487 7.379 1.00 66.31 127 THR A O 1
ATOM 1010 N N . ARG A 1 128 ? 18.545 -3.114 6.812 1.00 71.56 128 ARG A N 1
ATOM 1011 C CA . ARG A 1 128 ? 18.653 -3.583 5.416 1.00 71.56 128 ARG A CA 1
ATOM 1012 C C . ARG A 1 128 ? 17.638 -2.905 4.496 1.00 71.56 128 ARG A C 1
ATOM 1014 O O . ARG A 1 128 ? 16.431 -2.995 4.742 1.00 71.56 128 ARG A O 1
ATOM 1021 N N . THR A 1 129 ? 18.116 -2.369 3.376 1.00 73.50 129 THR A N 1
ATOM 1022 C CA . THR A 1 129 ? 17.267 -1.812 2.316 1.00 73.50 129 THR A CA 1
ATOM 1023 C C . THR A 1 129 ? 17.628 -2.418 0.966 1.00 73.50 129 THR A C 1
ATOM 1025 O O . THR A 1 129 ? 18.783 -2.371 0.554 1.00 73.50 129 THR A O 1
ATOM 1028 N N . HIS A 1 130 ? 16.627 -2.964 0.274 1.00 79.00 130 HIS A N 1
ATOM 1029 C CA . HIS A 1 130 ? 16.762 -3.513 -1.073 1.00 79.00 130 HIS A CA 1
ATOM 1030 C C . HIS A 1 130 ? 15.804 -2.807 -2.029 1.00 79.00 130 HIS A C 1
ATOM 1032 O O . HIS A 1 130 ? 14.588 -2.802 -1.805 1.00 79.00 130 HIS A O 1
ATOM 1038 N N . ILE A 1 131 ? 16.346 -2.246 -3.106 1.00 77.50 131 ILE A N 1
ATOM 1039 C CA . ILE A 1 131 ? 15.569 -1.585 -4.157 1.00 77.50 131 ILE A CA 1
ATOM 1040 C C . ILE A 1 131 ? 15.943 -2.234 -5.487 1.00 77.50 131 ILE A C 1
ATOM 1042 O O . ILE A 1 131 ? 17.103 -2.169 -5.888 1.00 77.50 131 ILE A O 1
ATOM 1046 N N . ALA A 1 132 ? 14.960 -2.848 -6.143 1.00 81.88 132 ALA A N 1
ATOM 1047 C CA . ALA A 1 132 ? 15.079 -3.423 -7.480 1.00 81.88 132 ALA A CA 1
ATOM 1048 C C . ALA A 1 132 ? 14.074 -2.731 -8.405 1.00 81.88 132 ALA A C 1
ATOM 1050 O O . ALA A 1 132 ? 12.869 -2.933 -8.276 1.00 81.88 132 ALA A O 1
ATOM 1051 N N . LEU A 1 133 ? 14.571 -1.883 -9.301 1.00 78.69 133 LEU A N 1
ATOM 1052 C CA . LEU A 1 133 ? 13.770 -1.170 -10.294 1.00 78.69 133 LEU A CA 1
ATOM 1053 C C . LEU A 1 133 ? 14.309 -1.514 -11.679 1.00 78.69 133 LEU A C 1
ATOM 1055 O O . LEU A 1 133 ? 15.505 -1.349 -11.916 1.00 78.69 133 LEU A O 1
ATOM 1059 N N . GLU A 1 134 ? 13.428 -1.963 -12.566 1.00 76.81 134 GLU A N 1
ATOM 1060 C CA . GLU A 1 134 ? 13.773 -2.263 -13.960 1.00 76.81 134 GLU A CA 1
ATOM 1061 C C . GLU A 1 134 ? 13.996 -0.974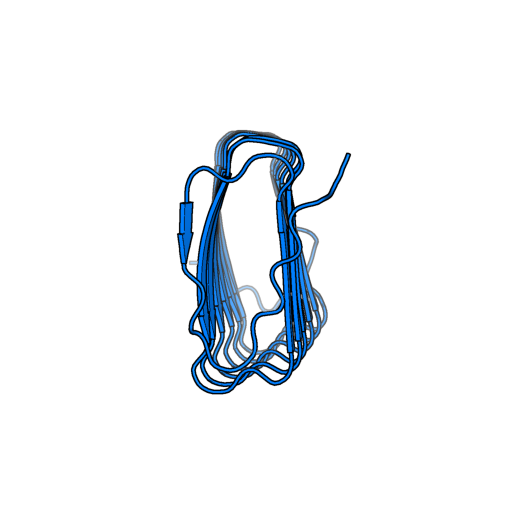 -14.766 1.00 76.81 134 GLU A C 1
ATOM 1063 O O . GLU A 1 134 ? 14.918 -0.884 -15.569 1.00 76.81 134 GLU A O 1
ATOM 1068 N N . ASN A 1 135 ? 13.215 0.078 -14.484 1.00 72.69 135 ASN A N 1
ATOM 1069 C CA . ASN A 1 135 ? 13.357 1.375 -15.145 1.00 72.69 135 ASN A CA 1
ATOM 1070 C C . ASN A 1 135 ? 13.129 2.542 -14.157 1.00 72.69 135 ASN A C 1
ATOM 1072 O O . ASN A 1 135 ? 12.014 3.047 -14.032 1.00 72.69 135 ASN A O 1
ATOM 1076 N N . PRO A 1 136 ? 14.127 2.957 -13.355 1.00 71.69 136 PRO A N 1
ATOM 1077 C CA . PRO A 1 136 ? 13.954 4.040 -12.387 1.00 71.69 136 PRO A CA 1
ATOM 1078 C C . PRO A 1 136 ? 13.964 5.433 -13.031 1.00 71.69 136 PRO A C 1
ATOM 1080 O O . PRO A 1 136 ? 14.893 5.786 -13.746 1.00 71.69 136 PRO A O 1
ATOM 1083 N N . LEU A 1 137 ? 12.983 6.283 -12.691 1.00 77.25 137 LEU A N 1
ATOM 1084 C CA . LEU A 1 137 ? 13.035 7.718 -13.024 1.00 77.25 137 LEU A CA 1
ATOM 1085 C C . LEU A 1 137 ? 13.821 8.520 -11.987 1.00 77.25 137 LEU A C 1
ATOM 1087 O O . LEU A 1 137 ? 14.484 9.496 -12.323 1.00 77.25 137 LEU A O 1
ATOM 1091 N N . LEU A 1 138 ? 13.657 8.172 -10.709 1.00 78.56 138 LEU A N 1
ATOM 1092 C CA . LEU A 1 138 ? 14.355 8.805 -9.594 1.00 78.56 138 LEU A CA 1
ATOM 1093 C C . LEU A 1 138 ? 14.324 7.872 -8.387 1.00 78.56 138 LEU A C 1
ATOM 1095 O O . LEU A 1 138 ? 13.247 7.438 -7.972 1.00 78.56 138 LEU A O 1
ATOM 1099 N N . VAL A 1 139 ? 15.488 7.618 -7.799 1.00 76.50 139 VAL A N 1
ATOM 1100 C CA . VAL A 1 139 ? 15.608 6.899 -6.530 1.00 76.50 139 VAL A CA 1
ATOM 1101 C C . VAL A 1 139 ? 16.431 7.747 -5.576 1.00 76.50 139 VAL A C 1
ATOM 1103 O O . VAL A 1 139 ? 17.575 8.080 -5.864 1.00 76.50 139 VAL A O 1
ATOM 1106 N N . HIS A 1 140 ? 15.841 8.089 -4.436 1.00 78.88 140 HIS A N 1
ATOM 1107 C CA . HIS A 1 140 ? 16.544 8.716 -3.324 1.00 78.88 140 HIS A CA 1
ATOM 1108 C C . HIS A 1 140 ? 16.542 7.746 -2.140 1.00 78.88 140 HIS A C 1
ATOM 1110 O O . HIS A 1 140 ? 15.471 7.414 -1.632 1.00 78.88 140 HIS A O 1
ATOM 1116 N N . CYS A 1 141 ? 17.722 7.284 -1.723 1.00 71.75 141 CYS A N 1
ATOM 1117 C CA . CYS A 1 141 ? 17.932 6.350 -0.609 1.00 71.75 141 CYS A CA 1
ATOM 1118 C C . CYS A 1 141 ? 19.161 6.827 0.185 1.00 71.75 141 CYS A C 1
ATOM 1120 O O . CYS A 1 141 ? 20.190 7.074 -0.447 1.00 71.75 141 CYS A O 1
ATOM 1122 N N . PRO A 1 142 ? 19.098 6.988 1.520 1.00 66.75 142 PRO A N 1
ATOM 1123 C CA . PRO A 1 142 ? 20.260 7.382 2.308 1.00 66.75 142 PRO A CA 1
ATOM 1124 C C . PRO A 1 142 ? 21.355 6.303 2.240 1.00 66.75 142 PRO A C 1
ATOM 1126 O O . PRO A 1 142 ? 21.048 5.112 2.267 1.00 66.75 142 PRO A O 1
ATOM 1129 N N . PRO A 1 143 ? 22.639 6.688 2.183 1.00 56.84 143 PRO A N 1
ATOM 1130 C CA . PRO A 1 143 ? 23.729 5.796 1.780 1.00 56.84 143 PRO A CA 1
ATOM 1131 C C . PRO A 1 143 ? 24.044 4.654 2.759 1.00 56.84 143 PRO A C 1
ATOM 1133 O O . PRO A 1 143 ? 24.740 3.719 2.379 1.00 56.84 143 PRO A O 1
ATOM 1136 N N . LEU A 1 144 ? 23.549 4.687 4.002 1.00 51.12 144 LEU A N 1
ATOM 1137 C CA . LEU A 1 144 ? 24.103 3.840 5.062 1.00 51.12 144 LEU A CA 1
ATOM 1138 C C . LEU A 1 144 ? 23.804 2.337 4.929 1.00 51.12 144 LEU A C 1
ATOM 1140 O O . LEU A 1 144 ? 24.604 1.545 5.407 1.00 51.12 144 LEU A O 1
ATOM 1144 N N . HIS A 1 145 ? 22.734 1.900 4.257 1.00 53.03 145 HIS A N 1
ATOM 1145 C CA . HIS A 1 145 ? 22.397 0.463 4.182 1.00 53.03 145 HIS A CA 1
ATOM 1146 C C . HIS A 1 145 ? 21.611 0.064 2.913 1.00 53.03 145 HIS A C 1
ATOM 1148 O O . HIS A 1 145 ? 20.845 -0.908 2.934 1.00 53.03 145 HIS A O 1
ATOM 1154 N N . CYS A 1 146 ? 21.756 0.815 1.812 1.00 52.09 146 CYS A N 1
ATOM 1155 C CA . CYS A 1 146 ? 21.045 0.548 0.555 1.00 52.09 146 CYS A CA 1
ATOM 1156 C C . CYS A 1 146 ? 21.898 -0.312 -0.390 1.00 52.09 146 CYS A C 1
ATOM 1158 O O . CYS A 1 146 ? 22.919 0.143 -0.898 1.00 52.09 146 CYS A O 1
ATOM 1160 N N . THR A 1 147 ? 21.452 -1.537 -0.682 1.00 59.09 147 THR A N 1
ATOM 1161 C CA . THR A 1 147 ? 21.942 -2.301 -1.835 1.00 59.09 147 THR A CA 1
ATOM 1162 C C . THR A 1 147 ? 20.962 -2.103 -2.988 1.00 59.09 147 THR A C 1
ATOM 1164 O O . THR A 1 147 ? 19.914 -2.746 -3.070 1.00 59.09 147 THR A O 1
ATOM 1167 N N . SER A 1 148 ? 21.263 -1.154 -3.872 1.00 54.34 148 SER A N 1
ATOM 1168 C CA . SER A 1 148 ? 20.562 -1.025 -5.149 1.00 54.34 148 SER A CA 1
ATOM 1169 C C . SER A 1 148 ? 21.254 -1.919 -6.172 1.00 54.34 148 SER A C 1
ATOM 1171 O O . SER A 1 148 ? 22.358 -1.602 -6.614 1.00 54.34 148 SER A O 1
ATOM 1173 N N . ARG A 1 149 ? 20.629 -3.036 -6.545 1.00 50.44 149 ARG A N 1
ATOM 1174 C CA . ARG A 1 149 ? 20.975 -3.719 -7.794 1.00 50.44 149 ARG A CA 1
ATOM 1175 C C . ARG A 1 149 ? 20.021 -3.200 -8.870 1.00 50.44 149 ARG A C 1
ATOM 1177 O O . ARG A 1 149 ? 18.810 -3.358 -8.695 1.00 50.44 149 ARG A O 1
ATOM 1184 N N . PRO A 1 150 ? 20.517 -2.592 -9.958 1.00 43.34 150 PRO A N 1
ATOM 1185 C CA . PRO A 1 150 ? 19.764 -2.599 -11.204 1.00 43.34 150 PRO A CA 1
ATOM 1186 C C . PRO A 1 150 ? 19.438 -4.065 -11.513 1.00 43.34 150 PRO A C 1
ATOM 1188 O O . PRO A 1 150 ? 20.303 -4.924 -11.324 1.00 43.34 150 PRO A O 1
ATOM 1191 N N . CYS A 1 151 ? 18.201 -4.377 -11.901 1.00 36.78 151 CYS A N 1
ATOM 1192 C CA . CYS A 1 151 ? 17.961 -5.680 -12.515 1.00 36.78 151 CYS A CA 1
ATOM 1193 C C . CYS A 1 151 ? 18.772 -5.684 -13.812 1.00 36.78 151 CYS A C 1
ATOM 1195 O O . CYS A 1 151 ? 18.446 -4.944 -14.735 1.00 36.78 151 CYS A O 1
ATOM 1197 N N . GLU A 1 152 ? 19.886 -6.415 -13.831 1.00 28.98 152 GLU A N 1
ATOM 1198 C CA . GLU A 1 152 ? 20.533 -6.773 -15.087 1.00 28.98 152 GLU A CA 1
ATOM 1199 C C . GLU A 1 152 ? 19.563 -7.689 -15.836 1.00 28.98 152 GLU A C 1
ATOM 1201 O O . GLU A 1 152 ? 19.003 -8.614 -15.242 1.00 28.98 152 GLU A O 1
ATOM 1206 N N . SER A 1 153 ? 19.316 -7.333 -17.095 1.00 33.59 153 SER A N 1
ATOM 1207 C CA . SER A 1 153 ? 18.499 -8.062 -18.069 1.00 33.59 153 SER A CA 1
ATOM 1208 C C . SER A 1 153 ? 18.897 -9.525 -18.196 1.00 33.59 153 SER A C 1
ATOM 1210 O O . SER A 1 153 ? 20.125 -9.753 -18.320 1.00 33.59 153 SER A O 1
#

Organism: Xenopus laevis (NCBI:txid8355)

Secondary structure (DSSP, 8-state):
----------EEESSSEEEEEEES--S-EEEEE-SSEEEEEEESS-S-EEEEE-SSEEEEEEESS-S-EEEEE-SSEEEEEEESS-S-EEEEESS-EEEEEEEEEEEEEEEEESS-EEEEEEEEEEEEEEEEESSEEEEE--TTSEEE-----

Sequence (153 aa):
MLQQRHSPKPVTSETPTRTHVSSETLTRTHVTLKKPSRTHVTSETPRRTHVTLKTPSRTHVTSETPRRTYVTLETLTRTHVTSETPSRTQVTSETPTRTHVTSETLSRTHVTSETPTRTHVTLETPTRTHIALENPLLVHCPPLHCTSRPCES

pLDDT: mean 72.51, std 12.9, range [28.69, 85.5]